Protein AF-A0A3N5TH61-F1 (afdb_monomer_lite)

pLDDT: mean 80.47, std 14.53, range [32.84, 95.44]

Sequence (104 aa):
MGKGANGSLYVKKKDESIGVFGADSSVVAVLPKKKNGDDTRIAEAYLFAAAPQLFEVCRIIHSILENSLIVTPEGFKINCSDIKISLRDAILRAKGYRKSPDEP

Foldseek 3Di:
DDDPQCQQWDWDDDDQWIFTAGPVRHTPDIDGHDPPCNPVRVVVSVCVSCVVVVLVVLVVVLVCVVPDFDADPVGDTDDCPVVNVVSVVVNCVVVVNDDDPDDD

Secondary structure (DSSP, 8-state):
------PPPEEEEETTEEEEE-TT--EEEEEEPPSS-HHHHHHHHHHHHHHHHHHHHHHHHHHHHHT--EE-TT-PEEP-HHHHHHHHHHHHHHTT-PPPS---

Radius of gyration: 18.57 Å; chains: 1; bounding box: 44×39×50 Å

Structure (mmCIF, N/CA/C/O backbone):
data_AF-A0A3N5TH61-F1
#
_entry.id   AF-A0A3N5TH61-F1
#
loop_
_atom_site.group_PDB
_atom_site.id
_atom_site.type_symbol
_atom_site.label_atom_id
_atom_site.label_alt_id
_atom_site.label_comp_id
_atom_site.label_asym_id
_atom_site.label_entity_id
_atom_site.label_seq_id
_atom_site.pdbx_PDB_ins_code
_atom_site.Cartn_x
_atom_site.Cartn_y
_atom_site.Cartn_z
_atom_site.occupancy
_atom_site.B_iso_or_equiv
_atom_site.auth_seq_id
_atom_site.auth_comp_id
_atom_site.auth_asym_id
_atom_site.auth_atom_id
_atom_site.pdbx_PDB_model_num
ATOM 1 N N . MET A 1 1 ? -19.886 -6.344 -11.849 1.00 32.94 1 MET A N 1
ATOM 2 C CA . MET A 1 1 ? -18.807 -6.743 -10.917 1.00 32.94 1 MET A CA 1
ATOM 3 C C . MET A 1 1 ? -17.512 -6.814 -11.710 1.00 32.94 1 MET A C 1
ATOM 5 O O . MET A 1 1 ? -17.314 -7.770 -12.447 1.00 32.94 1 MET A O 1
ATOM 9 N N . GLY A 1 2 ? -16.694 -5.761 -11.675 1.00 32.84 2 GLY A N 1
ATOM 10 C CA . GLY A 1 2 ? -15.406 -5.762 -12.372 1.00 32.84 2 GLY A CA 1
ATOM 11 C C . GLY A 1 2 ? -14.433 -6.671 -11.630 1.00 32.84 2 GLY A C 1
ATOM 12 O O . GLY A 1 2 ? -14.196 -6.458 -10.444 1.00 32.84 2 GLY A O 1
ATOM 13 N N . LYS A 1 3 ? -13.907 -7.699 -12.303 1.00 37.03 3 LYS A N 1
ATOM 14 C CA . LYS A 1 3 ? -12.764 -8.473 -11.808 1.00 37.03 3 LYS A CA 1
ATOM 15 C C . LYS A 1 3 ? -11.631 -7.482 -11.541 1.00 37.03 3 LYS A C 1
ATOM 17 O O . LYS A 1 3 ? -11.139 -6.869 -12.483 1.00 37.03 3 LYS A O 1
ATOM 22 N N . GLY A 1 4 ? -11.260 -7.290 -10.276 1.00 40.22 4 GLY A N 1
ATOM 23 C CA . GLY A 1 4 ? -10.072 -6.519 -9.928 1.00 40.22 4 GLY A CA 1
ATOM 24 C C . GLY A 1 4 ? -8.881 -7.136 -10.650 1.00 40.22 4 GLY A C 1
ATOM 25 O O . GLY A 1 4 ? -8.590 -8.315 -10.455 1.00 40.22 4 GLY A O 1
ATOM 26 N N . ALA A 1 5 ? -8.234 -6.364 -11.518 1.00 43.09 5 ALA A N 1
ATOM 27 C CA . ALA A 1 5 ? -7.060 -6.765 -12.285 1.00 43.09 5 ALA A CA 1
ATOM 28 C C . ALA A 1 5 ? -5.805 -6.859 -11.394 1.00 43.09 5 ALA A C 1
ATOM 30 O O . ALA A 1 5 ? -4.736 -6.384 -11.754 1.00 43.09 5 ALA A O 1
ATOM 31 N N . ASN A 1 6 ? -5.925 -7.464 -10.213 1.00 50.38 6 ASN A N 1
ATOM 32 C CA . ASN A 1 6 ? -4.825 -7.626 -9.270 1.00 50.38 6 ASN A CA 1
ATOM 33 C C . ASN A 1 6 ? -4.144 -8.976 -9.509 1.00 50.38 6 ASN A C 1
ATOM 35 O O . ASN A 1 6 ? -4.028 -9.803 -8.607 1.00 50.38 6 ASN A O 1
ATOM 39 N N . GLY A 1 7 ? -3.708 -9.214 -10.749 1.00 56.06 7 GLY A N 1
ATOM 40 C CA . GLY A 1 7 ? -2.641 -10.185 -10.968 1.00 56.06 7 GLY A CA 1
ATOM 41 C C . GLY A 1 7 ? -1.419 -9.699 -10.193 1.00 56.06 7 GLY A C 1
ATOM 42 O O . GLY A 1 7 ? -1.118 -8.507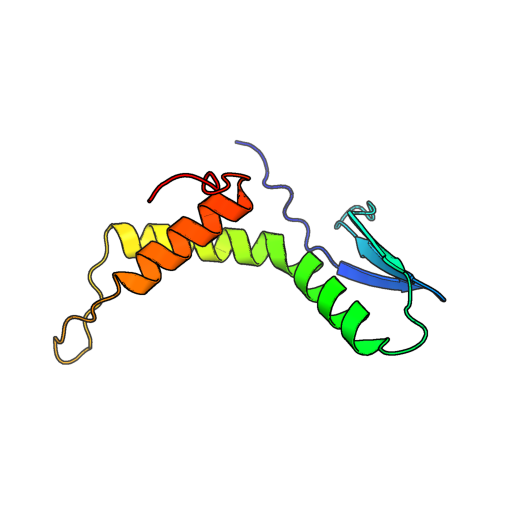 -10.238 1.00 56.06 7 GLY A O 1
ATOM 43 N N . SER A 1 8 ? -0.757 -10.578 -9.433 1.00 71.12 8 SER A N 1
ATOM 44 C CA . SER A 1 8 ? 0.439 -10.190 -8.682 1.00 71.12 8 SER A CA 1
ATOM 45 C C . SER A 1 8 ? 1.441 -9.572 -9.649 1.00 71.12 8 SER A C 1
ATOM 47 O O . SER A 1 8 ? 1.898 -10.249 -10.576 1.00 71.12 8 SER A O 1
ATOM 49 N N . LEU A 1 9 ? 1.760 -8.296 -9.453 1.00 86.25 9 LEU A N 1
ATOM 50 C CA . LEU A 1 9 ? 2.850 -7.697 -10.195 1.00 86.25 9 LEU A CA 1
ATOM 51 C C . LEU A 1 9 ? 4.145 -8.376 -9.752 1.00 86.25 9 LEU A C 1
ATOM 53 O O . LEU A 1 9 ? 4.335 -8.636 -8.563 1.00 86.25 9 LEU A O 1
ATOM 57 N N . TYR A 1 10 ? 5.034 -8.663 -10.693 1.00 86.50 10 TYR A N 1
ATOM 58 C CA . TYR A 1 10 ? 6.328 -9.259 -10.384 1.00 86.50 10 TYR A CA 1
ATOM 59 C C . TYR A 1 10 ? 7.465 -8.466 -11.016 1.00 86.50 10 TYR A C 1
ATOM 61 O O . TYR A 1 10 ? 7.313 -7.818 -12.053 1.00 86.50 10 TYR A O 1
ATOM 69 N N . VAL A 1 11 ? 8.623 -8.514 -10.363 1.00 88.50 11 VAL A N 1
ATOM 70 C CA . VAL A 1 11 ? 9.830 -7.810 -10.790 1.00 88.50 11 VAL A CA 1
ATOM 71 C C . VAL A 1 11 ? 10.712 -8.769 -11.580 1.00 88.50 11 VAL A C 1
ATOM 73 O O . VAL A 1 11 ? 10.987 -9.881 -11.133 1.00 88.50 11 VAL A O 1
ATOM 76 N N . LYS A 1 12 ? 11.197 -8.338 -12.745 1.00 87.88 12 LYS A N 1
ATOM 77 C CA . LYS A 1 12 ? 12.187 -9.083 -13.529 1.00 87.88 12 LYS A CA 1
ATOM 78 C C . LYS A 1 12 ? 13.340 -8.170 -13.923 1.00 87.88 12 LYS A C 1
ATOM 80 O O . LYS A 1 12 ? 13.135 -7.111 -14.514 1.00 87.88 12 LYS A O 1
ATOM 85 N N . LYS A 1 13 ? 14.565 -8.602 -13.622 1.00 84.31 13 LYS A N 1
ATOM 86 C CA . LYS A 1 13 ? 15.802 -7.940 -14.055 1.00 84.31 13 LYS A CA 1
ATOM 87 C C . LYS A 1 13 ? 16.195 -8.469 -15.434 1.00 84.31 13 LYS A C 1
ATOM 89 O O . LYS A 1 13 ? 16.221 -9.682 -15.638 1.00 84.31 13 LYS A O 1
ATOM 94 N N . LYS A 1 14 ? 16.502 -7.572 -16.369 1.00 76.62 14 LYS A N 1
ATOM 95 C CA . LYS A 1 14 ? 17.097 -7.922 -17.662 1.00 76.62 14 LYS A CA 1
ATOM 96 C C . LYS A 1 14 ? 18.205 -6.927 -17.979 1.00 76.62 14 LYS A C 1
ATOM 98 O O . LYS A 1 14 ? 17.920 -5.749 -18.179 1.00 76.62 14 LYS A O 1
ATOM 103 N N . ASP A 1 15 ? 19.439 -7.423 -17.985 1.00 72.62 15 ASP A N 1
ATOM 104 C CA . ASP A 1 15 ? 20.682 -6.710 -18.300 1.00 72.62 15 ASP A CA 1
ATOM 105 C C . ASP A 1 15 ? 20.794 -5.325 -17.625 1.00 72.62 15 ASP A C 1
ATOM 107 O O . ASP A 1 15 ? 21.220 -5.207 -16.467 1.00 72.62 15 ASP A O 1
ATOM 111 N N . GLU A 1 16 ? 20.372 -4.283 -18.345 1.00 73.00 16 GLU A N 1
ATOM 112 C CA . GLU A 1 16 ? 20.464 -2.863 -17.989 1.00 73.00 16 GLU A CA 1
ATOM 113 C C . GLU A 1 16 ? 19.156 -2.254 -17.449 1.00 73.00 16 GLU A C 1
ATOM 115 O O . GLU A 1 16 ? 19.046 -1.038 -17.280 1.00 73.00 16 GLU A O 1
ATOM 120 N N . SER A 1 17 ? 18.138 -3.070 -17.173 1.00 81.94 17 SER A N 1
ATOM 121 C CA . SER A 1 17 ? 16.837 -2.580 -16.713 1.00 81.94 17 SER A CA 1
ATOM 122 C C . SER A 1 17 ? 16.146 -3.528 -15.737 1.00 81.94 17 SER A C 1
ATOM 124 O O . SER A 1 17 ? 16.388 -4.739 -15.704 1.00 81.94 17 SER A O 1
ATOM 126 N N . ILE A 1 18 ? 15.270 -2.952 -14.918 1.00 85.94 18 ILE A N 1
ATOM 127 C CA . ILE A 1 18 ? 14.397 -3.679 -14.001 1.00 85.94 18 ILE A CA 1
ATOM 128 C C . ILE A 1 18 ? 12.963 -3.376 -14.414 1.00 85.94 18 ILE A C 1
ATOM 130 O O . ILE A 1 18 ? 12.540 -2.224 -14.384 1.00 85.94 18 ILE A O 1
ATOM 134 N N . GLY A 1 19 ? 12.223 -4.398 -14.831 1.00 87.94 19 GLY A N 1
ATOM 135 C CA . GLY A 1 19 ? 10.826 -4.261 -15.227 1.00 87.94 19 GLY A CA 1
ATOM 136 C C . GLY A 1 19 ? 9.872 -4.769 -14.150 1.00 87.94 19 GLY A C 1
ATOM 137 O O . GLY A 1 19 ? 10.177 -5.734 -13.448 1.00 87.94 19 GLY A O 1
ATOM 138 N N . VAL A 1 20 ? 8.711 -4.130 -14.058 1.00 88.31 20 VAL A N 1
ATOM 139 C CA . VAL A 1 20 ? 7.546 -4.584 -13.292 1.00 88.31 20 VAL A CA 1
ATOM 140 C C . VAL A 1 20 ? 6.502 -5.057 -14.293 1.00 88.31 20 VAL A C 1
ATOM 142 O O . VAL A 1 20 ? 6.170 -4.323 -15.227 1.00 88.31 20 VAL A O 1
ATOM 145 N N . PHE A 1 21 ? 6.005 -6.275 -14.110 1.00 88.38 21 PHE A N 1
ATOM 146 C CA . PHE A 1 21 ? 5.138 -6.951 -15.070 1.00 88.38 21 PHE A CA 1
ATOM 147 C C . PHE A 1 21 ? 3.839 -7.419 -14.425 1.00 88.38 21 PHE A C 1
ATOM 149 O O . PHE A 1 21 ? 3.836 -7.817 -13.260 1.00 88.38 21 PHE A O 1
ATOM 156 N N . GLY A 1 22 ? 2.753 -7.392 -15.195 1.00 85.25 22 GLY A N 1
ATOM 157 C CA . GLY A 1 22 ? 1.483 -8.016 -14.839 1.00 85.25 22 GLY A CA 1
ATOM 158 C C . GLY A 1 22 ? 1.524 -9.536 -14.997 1.00 85.25 22 GLY A C 1
ATOM 159 O O . GLY A 1 22 ? 2.403 -10.084 -15.660 1.00 85.25 22 GLY A O 1
ATOM 160 N N . ALA A 1 23 ? 0.550 -10.235 -14.411 1.00 82.12 23 ALA A N 1
ATOM 161 C CA . ALA A 1 23 ? 0.452 -11.700 -14.481 1.00 82.12 23 ALA A CA 1
ATOM 162 C C . ALA A 1 23 ? 0.309 -12.246 -15.920 1.00 82.12 23 ALA A C 1
ATOM 164 O O . ALA A 1 23 ? 0.662 -13.389 -16.192 1.00 82.12 23 ALA A O 1
ATOM 165 N N . ASP A 1 24 ? -0.171 -11.420 -16.846 1.00 84.50 24 ASP A N 1
ATOM 166 C CA . ASP A 1 24 ? -0.260 -11.674 -18.287 1.00 84.50 24 ASP A CA 1
ATOM 167 C C . ASP A 1 24 ? 1.031 -11.313 -19.052 1.00 84.50 24 ASP A C 1
ATOM 169 O O . ASP A 1 24 ? 1.041 -11.281 -20.279 1.00 84.50 24 ASP A O 1
ATOM 173 N N . SER A 1 25 ? 2.131 -11.048 -18.339 1.00 81.12 25 SER A N 1
ATOM 174 C CA . SER A 1 25 ? 3.409 -10.557 -18.875 1.00 81.12 25 SER A CA 1
ATOM 175 C C . SER A 1 25 ? 3.356 -9.162 -19.511 1.00 81.12 25 SER A C 1
ATOM 177 O O . SER A 1 25 ? 4.318 -8.757 -20.169 1.00 81.12 25 SER A O 1
ATOM 179 N N . SER A 1 26 ? 2.280 -8.396 -19.300 1.00 84.44 26 SER A N 1
ATOM 180 C CA . SER A 1 26 ? 2.226 -6.989 -19.707 1.00 84.44 26 SER A CA 1
ATOM 181 C C . SER A 1 26 ? 3.263 -6.154 -18.948 1.00 84.44 26 SER A C 1
ATOM 183 O O . SER A 1 26 ? 3.536 -6.385 -17.769 1.00 84.44 26 SER A O 1
ATOM 185 N N . VAL A 1 27 ? 3.877 -5.181 -19.625 1.00 84.38 27 VAL A N 1
ATOM 186 C CA . VAL A 1 27 ? 4.845 -4.267 -19.002 1.00 84.38 27 VAL A CA 1
ATOM 187 C C . VAL A 1 27 ? 4.086 -3.165 -18.270 1.00 84.38 27 VAL A C 1
ATOM 189 O O . VAL A 1 27 ? 3.350 -2.406 -18.895 1.00 84.38 27 VAL A O 1
ATOM 192 N N . VAL A 1 28 ? 4.301 -3.050 -16.960 1.00 84.56 28 VAL A N 1
ATOM 193 C CA . VAL A 1 28 ? 3.685 -2.014 -16.112 1.00 84.56 28 VAL A CA 1
ATOM 194 C C . VAL A 1 28 ? 4.639 -0.844 -15.894 1.00 84.56 28 VAL A C 1
ATOM 196 O O . VAL A 1 28 ? 4.231 0.312 -15.955 1.00 84.56 28 VAL A O 1
ATOM 199 N N . ALA A 1 29 ? 5.921 -1.128 -15.665 1.00 85.44 29 ALA A N 1
ATOM 200 C CA . ALA A 1 29 ? 6.956 -0.110 -15.529 1.00 85.44 29 ALA A CA 1
ATOM 201 C C . ALA A 1 29 ? 8.328 -0.673 -15.908 1.00 85.44 29 ALA A C 1
ATOM 203 O O . ALA A 1 29 ? 8.580 -1.868 -15.753 1.00 85.44 29 ALA A O 1
ATOM 204 N N . VAL A 1 30 ? 9.234 0.196 -16.357 1.00 86.88 30 VAL A N 1
ATOM 205 C CA . VAL A 1 30 ? 10.642 -0.142 -16.59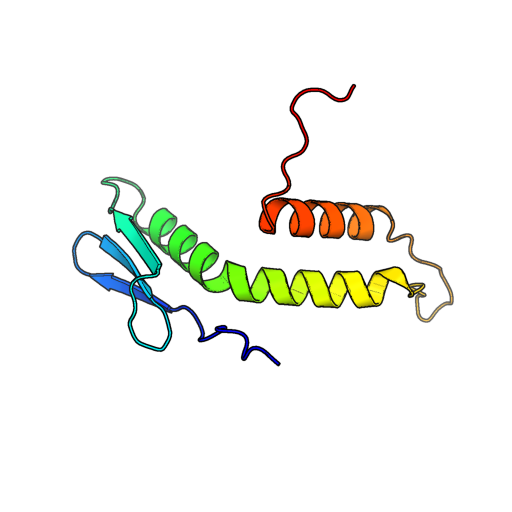4 1.00 86.88 30 VAL A CA 1
ATOM 206 C C . VAL A 1 30 ? 11.514 0.914 -15.930 1.00 86.88 30 VAL A C 1
ATOM 208 O O . VAL A 1 30 ? 11.409 2.103 -16.221 1.00 86.88 30 VAL A O 1
ATOM 211 N N . LEU A 1 31 ? 12.377 0.469 -15.023 1.00 86.12 31 LEU A N 1
ATOM 212 C CA . LEU A 1 31 ? 13.322 1.290 -14.283 1.00 86.12 31 LEU A CA 1
ATOM 213 C C . LEU A 1 31 ? 14.715 1.103 -14.899 1.00 86.12 31 LEU A C 1
ATOM 215 O O . LEU A 1 31 ? 15.257 -0.009 -14.857 1.00 86.12 31 LEU A O 1
ATOM 219 N N . PRO A 1 32 ? 15.315 2.158 -15.477 1.00 82.31 32 PRO A N 1
ATOM 220 C CA . PRO A 1 32 ? 16.667 2.078 -16.008 1.00 82.31 32 PRO A CA 1
ATOM 221 C C . PRO A 1 32 ? 17.682 1.948 -14.869 1.00 82.31 32 PRO A C 1
ATOM 223 O O . PRO A 1 32 ? 17.545 2.565 -13.800 1.00 82.31 32 PRO A O 1
ATOM 226 N N . LYS A 1 33 ? 18.727 1.159 -15.117 1.00 70.38 33 LYS A N 1
ATOM 227 C CA . LYS A 1 33 ? 19.830 0.950 -14.180 1.00 70.38 33 LYS A CA 1
ATOM 228 C C . LYS A 1 33 ? 20.601 2.257 -13.965 1.00 70.38 33 LYS A C 1
ATOM 230 O O . LYS A 1 33 ? 20.901 2.981 -14.914 1.00 70.38 33 LYS A O 1
ATOM 235 N N . LYS A 1 34 ? 20.915 2.586 -12.710 1.00 71.12 34 LYS A N 1
ATOM 236 C CA . LYS A 1 34 ? 21.808 3.707 -12.370 1.00 71.12 34 LYS A CA 1
ATOM 237 C C . LYS A 1 34 ? 23.220 3.162 -12.165 1.00 71.12 34 LYS A C 1
ATOM 239 O O . LYS A 1 34 ? 23.379 2.115 -11.554 1.00 71.12 34 LYS A O 1
ATOM 244 N N . LYS A 1 35 ? 24.243 3.892 -12.631 1.00 64.69 35 LYS A N 1
ATOM 245 C CA . LYS A 1 35 ? 25.662 3.502 -12.468 1.00 64.69 35 LYS A CA 1
ATOM 246 C C . LYS A 1 35 ? 26.070 3.293 -10.998 1.00 64.69 35 LYS A C 1
ATOM 248 O O . LYS A 1 35 ? 26.930 2.465 -10.741 1.00 64.69 35 LYS A O 1
ATOM 253 N N . ASN A 1 36 ? 25.405 3.977 -10.061 1.00 58.28 36 ASN A N 1
ATOM 254 C CA . ASN A 1 36 ? 25.517 3.759 -8.618 1.00 58.28 36 ASN A CA 1
ATOM 255 C C . ASN A 1 36 ? 24.120 3.417 -8.058 1.00 58.28 36 ASN A C 1
ATOM 257 O O . ASN A 1 36 ? 23.190 4.200 -8.264 1.00 58.28 36 ASN A O 1
ATOM 261 N N . GLY A 1 37 ? 23.969 2.296 -7.341 1.00 61.00 37 GLY A N 1
ATOM 262 C CA . GLY A 1 37 ? 22.739 1.973 -6.593 1.00 61.00 37 GLY A CA 1
ATOM 263 C C . GLY A 1 37 ? 21.766 0.992 -7.261 1.00 61.00 37 GLY A C 1
ATOM 264 O O . GLY A 1 37 ? 20.558 1.233 -7.257 1.00 61.00 37 GLY A O 1
ATOM 265 N N . ASP A 1 38 ? 22.273 -0.119 -7.808 1.00 65.25 38 ASP A N 1
ATOM 266 C CA . ASP A 1 38 ? 21.456 -1.225 -8.349 1.00 65.25 38 ASP A CA 1
ATOM 267 C C . ASP A 1 38 ? 20.372 -1.694 -7.362 1.00 65.25 38 ASP A C 1
ATOM 269 O O . ASP A 1 38 ? 19.217 -1.881 -7.752 1.00 65.25 38 ASP A O 1
ATOM 273 N N . ASP A 1 39 ? 20.717 -1.799 -6.077 1.00 74.44 39 ASP A N 1
ATOM 274 C CA . ASP A 1 39 ? 19.813 -2.275 -5.024 1.00 74.44 39 ASP A CA 1
ATOM 275 C C . ASP A 1 39 ? 18.634 -1.325 -4.778 1.00 74.44 39 ASP A C 1
ATOM 277 O O . ASP A 1 39 ? 17.511 -1.768 -4.537 1.00 74.44 39 ASP A O 1
ATOM 281 N N . THR A 1 40 ? 18.843 -0.012 -4.922 1.00 81.38 40 THR A N 1
ATOM 282 C CA . THR A 1 40 ? 17.777 0.988 -4.761 1.00 81.38 40 THR A CA 1
ATOM 283 C C . THR A 1 40 ? 16.710 0.837 -5.841 1.00 81.38 40 THR A C 1
ATOM 285 O O . THR A 1 40 ? 15.521 0.899 -5.545 1.00 81.38 40 THR A O 1
ATOM 288 N N . ARG A 1 41 ? 17.107 0.586 -7.095 1.00 83.25 41 ARG A N 1
ATOM 289 C CA . ARG A 1 41 ? 16.148 0.406 -8.197 1.00 83.25 41 ARG A CA 1
ATOM 290 C C . ARG A 1 41 ? 15.369 -0.894 -8.080 1.00 83.25 41 ARG A C 1
ATOM 292 O O . ARG A 1 41 ? 14.198 -0.935 -8.444 1.00 83.25 41 ARG A O 1
ATOM 299 N N . ILE A 1 42 ? 16.006 -1.942 -7.564 1.00 84.69 42 ILE A N 1
ATOM 300 C CA . ILE A 1 42 ? 15.325 -3.203 -7.275 1.00 84.69 42 ILE A CA 1
ATOM 301 C C . ILE A 1 42 ? 14.279 -2.978 -6.177 1.00 84.69 42 ILE A C 1
ATOM 303 O O . ILE A 1 42 ? 13.127 -3.368 -6.353 1.00 84.69 42 ILE A O 1
ATOM 307 N N . ALA A 1 43 ? 14.644 -2.292 -5.090 1.00 85.25 43 ALA A N 1
ATOM 308 C CA . ALA A 1 43 ? 13.715 -1.958 -4.012 1.00 85.25 43 ALA A CA 1
ATOM 309 C C . ALA A 1 43 ? 12.532 -1.108 -4.507 1.00 85.25 43 ALA A C 1
ATOM 311 O O . ALA A 1 43 ? 11.382 -1.431 -4.217 1.00 85.25 43 ALA A O 1
ATOM 312 N N . GLU A 1 44 ? 12.787 -0.075 -5.315 1.00 86.69 44 GLU A N 1
ATOM 313 C CA . GLU A 1 44 ? 11.735 0.725 -5.955 1.00 86.69 44 GLU A CA 1
ATOM 314 C C . GLU A 1 44 ? 10.805 -0.137 -6.817 1.00 86.69 44 GLU A C 1
ATOM 316 O O . GLU A 1 44 ? 9.586 -0.014 -6.715 1.00 86.69 44 GLU A O 1
ATOM 321 N N . ALA A 1 45 ? 11.352 -1.045 -7.631 1.00 87.62 45 ALA A N 1
ATOM 322 C CA . ALA A 1 45 ? 10.553 -1.943 -8.461 1.00 87.62 45 ALA A CA 1
ATOM 323 C C . ALA A 1 45 ? 9.632 -2.839 -7.622 1.00 87.62 45 ALA A C 1
ATOM 325 O O . ALA A 1 45 ? 8.463 -3.014 -7.966 1.00 87.62 45 ALA A O 1
ATOM 326 N N . TYR A 1 46 ? 10.133 -3.375 -6.506 1.00 88.38 46 TYR A N 1
ATOM 327 C CA . TYR A 1 46 ? 9.320 -4.165 -5.582 1.00 88.38 46 TYR A CA 1
ATOM 328 C C . TYR A 1 46 ? 8.249 -3.326 -4.885 1.00 88.38 46 TYR A C 1
ATOM 330 O O . TYR A 1 46 ? 7.126 -3.801 -4.723 1.00 88.38 46 TYR A O 1
ATOM 338 N N . LEU A 1 47 ? 8.544 -2.070 -4.537 1.00 86.69 47 LEU A N 1
ATOM 339 C CA . LEU A 1 47 ? 7.539 -1.145 -4.009 1.00 86.69 47 LEU A CA 1
ATOM 340 C C . LEU A 1 47 ? 6.428 -0.886 -5.035 1.00 86.69 47 LEU A C 1
ATOM 342 O O . LEU A 1 47 ? 5.252 -0.950 -4.682 1.00 86.69 47 LEU A O 1
ATOM 346 N N . PHE A 1 48 ? 6.773 -0.666 -6.307 1.00 86.31 48 PHE A N 1
ATOM 347 C CA . PHE A 1 48 ? 5.785 -0.526 -7.382 1.00 86.31 48 PHE A CA 1
ATOM 348 C C . PHE A 1 48 ? 4.954 -1.793 -7.575 1.00 86.31 48 PHE A C 1
ATOM 350 O O . PHE A 1 48 ? 3.737 -1.706 -7.724 1.00 86.31 48 PHE A O 1
ATOM 357 N N . ALA A 1 49 ? 5.590 -2.965 -7.536 1.00 87.69 49 ALA A N 1
ATOM 358 C CA . ALA A 1 49 ? 4.895 -4.239 -7.660 1.00 87.69 49 ALA A CA 1
ATOM 359 C C . ALA A 1 49 ? 3.907 -4.478 -6.500 1.00 87.69 49 ALA A C 1
ATOM 361 O O . ALA A 1 49 ? 2.803 -4.981 -6.709 1.00 87.69 49 ALA A O 1
ATOM 362 N N . ALA A 1 50 ? 4.273 -4.072 -5.282 1.00 87.81 50 ALA A N 1
ATOM 363 C CA . ALA A 1 50 ? 3.439 -4.225 -4.094 1.00 87.81 50 ALA A CA 1
ATOM 364 C C . ALA A 1 50 ? 2.355 -3.140 -3.950 1.00 87.81 50 ALA A C 1
ATOM 366 O O . ALA A 1 50 ? 1.366 -3.357 -3.248 1.00 87.81 50 ALA A O 1
ATOM 367 N N . ALA A 1 51 ? 2.506 -1.981 -4.601 1.00 86.81 51 ALA A N 1
ATOM 368 C CA . ALA A 1 51 ? 1.630 -0.824 -4.409 1.00 86.81 51 ALA A CA 1
ATOM 369 C C . ALA A 1 51 ? 0.124 -1.114 -4.602 1.00 86.81 51 ALA A C 1
ATOM 371 O O . ALA A 1 51 ? -0.658 -0.661 -3.760 1.00 86.81 51 ALA A O 1
ATOM 372 N N . PRO A 1 52 ? -0.324 -1.887 -5.616 1.00 86.25 52 PRO A N 1
ATOM 373 C CA . PRO A 1 52 ? -1.744 -2.220 -5.759 1.00 86.25 52 PRO A CA 1
ATOM 374 C C . PRO A 1 52 ? -2.284 -3.041 -4.584 1.00 86.25 52 PRO A C 1
ATOM 376 O O . PRO A 1 52 ? -3.366 -2.761 -4.074 1.00 86.25 52 PRO A O 1
ATOM 379 N N . GLN A 1 53 ? -1.514 -4.026 -4.111 1.00 87.06 53 GLN A N 1
ATOM 380 C CA . GLN A 1 53 ? -1.906 -4.844 -2.960 1.00 87.06 53 GLN A CA 1
ATOM 381 C C . GLN A 1 53 ? -1.943 -4.006 -1.680 1.00 87.06 53 GLN A C 1
ATOM 383 O O . GLN A 1 53 ? -2.897 -4.100 -0.910 1.00 87.06 53 GLN A O 1
ATOM 388 N N . LEU A 1 54 ? -0.944 -3.140 -1.482 1.00 87.12 54 LEU A N 1
ATOM 389 C CA . LEU A 1 54 ? -0.899 -2.222 -0.349 1.00 87.12 54 LEU A CA 1
ATOM 390 C C . LEU A 1 54 ? -2.107 -1.275 -0.344 1.00 87.12 54 LEU A C 1
ATOM 392 O O . LEU A 1 54 ? -2.698 -1.043 0.708 1.00 87.12 54 LEU A O 1
ATOM 396 N N . PHE A 1 55 ? -2.514 -0.766 -1.509 1.00 89.31 55 PHE A N 1
ATOM 397 C CA . PHE A 1 55 ? -3.706 0.070 -1.633 1.00 89.31 55 PHE A CA 1
ATOM 398 C C . PHE A 1 55 ? -4.979 -0.665 -1.192 1.00 89.31 55 PHE A C 1
ATOM 400 O O . PHE A 1 55 ? -5.759 -0.114 -0.413 1.00 89.31 55 PHE A O 1
ATOM 407 N N . GLU A 1 56 ? -5.176 -1.912 -1.627 1.00 89.44 56 GLU A N 1
ATOM 408 C CA . GLU A 1 56 ? -6.330 -2.718 -1.209 1.00 89.44 56 GLU A CA 1
ATOM 409 C C . GLU A 1 56 ? -6.326 -3.000 0.298 1.00 89.44 56 GLU A C 1
ATOM 411 O O . GLU A 1 56 ? -7.346 -2.818 0.965 1.00 89.44 56 GLU A O 1
ATOM 416 N N . VAL A 1 57 ? -5.171 -3.357 0.866 1.00 90.44 57 VAL A N 1
ATOM 417 C CA . VAL A 1 57 ? -5.028 -3.560 2.316 1.00 90.44 57 VAL A CA 1
ATOM 418 C C . VAL A 1 57 ? -5.375 -2.280 3.080 1.00 90.44 57 VAL A C 1
ATOM 420 O O . VAL A 1 57 ? -6.177 -2.321 4.013 1.00 90.44 57 VAL A O 1
ATOM 423 N N . CYS A 1 58 ? -4.855 -1.127 2.653 1.00 91.31 58 CYS A N 1
ATOM 424 C CA . CYS A 1 58 ? -5.179 0.164 3.258 1.00 91.31 58 CYS A CA 1
ATOM 425 C C . CYS A 1 58 ? -6.682 0.471 3.200 1.00 91.31 58 CYS A C 1
ATOM 427 O O . CYS A 1 58 ? -7.239 0.966 4.180 1.00 91.31 58 CYS A O 1
ATOM 429 N N . ARG A 1 59 ? -7.362 0.153 2.088 1.00 91.44 59 ARG A N 1
ATOM 430 C CA . ARG A 1 59 ? -8.821 0.318 1.969 1.00 91.44 59 ARG A CA 1
ATOM 431 C C . ARG A 1 59 ? -9.589 -0.560 2.950 1.00 91.44 59 ARG A C 1
ATOM 433 O O . ARG A 1 59 ? -10.542 -0.079 3.561 1.00 91.44 59 ARG A O 1
ATOM 440 N N . ILE A 1 60 ? -9.183 -1.819 3.101 1.00 92.12 60 ILE A N 1
ATOM 441 C CA . ILE A 1 60 ? -9.810 -2.760 4.036 1.00 92.12 60 ILE A CA 1
ATOM 442 C C . ILE A 1 60 ? -9.633 -2.263 5.472 1.00 92.12 60 ILE A C 1
ATOM 444 O O . ILE A 1 60 ? -10.616 -2.144 6.201 1.00 92.12 60 ILE A O 1
ATOM 448 N N . ILE A 1 61 ? -8.406 -1.899 5.860 1.00 91.19 61 ILE A N 1
ATOM 449 C CA . ILE A 1 61 ? -8.116 -1.372 7.200 1.00 91.19 61 ILE A CA 1
ATOM 450 C C . ILE A 1 61 ? -8.937 -0.106 7.463 1.00 91.19 61 ILE A C 1
ATOM 452 O O . ILE A 1 61 ? -9.586 -0.012 8.503 1.00 91.19 61 ILE A O 1
ATOM 456 N N . HIS A 1 62 ? -8.970 0.844 6.522 1.00 91.44 62 HIS A N 1
ATOM 457 C CA . HIS A 1 62 ? -9.776 2.060 6.659 1.00 91.44 62 HIS A CA 1
ATOM 458 C C . HIS A 1 62 ? -11.258 1.732 6.888 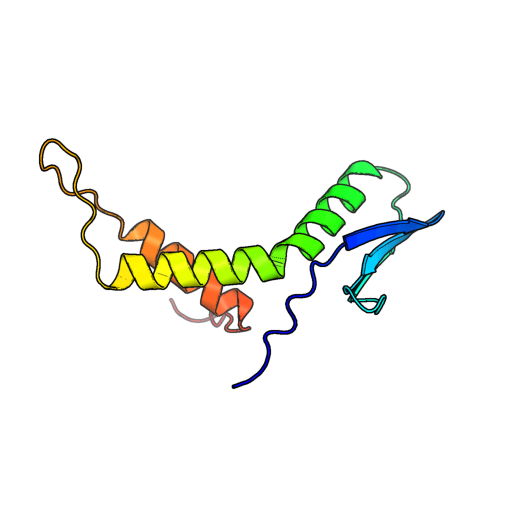1.00 91.44 62 HIS A C 1
ATOM 460 O O . HIS A 1 62 ? -11.860 2.265 7.816 1.00 91.44 62 HIS A O 1
ATOM 466 N N . SER A 1 63 ? -11.830 0.819 6.094 1.00 90.31 63 SER A N 1
ATOM 467 C CA . SER A 1 63 ? -13.234 0.410 6.224 1.00 90.31 63 SER A CA 1
ATOM 468 C C . SER A 1 63 ? -13.545 -0.238 7.575 1.00 90.31 63 SER A C 1
ATOM 470 O O . SER A 1 63 ? -14.626 -0.012 8.116 1.00 90.31 63 SER A O 1
ATOM 472 N N . ILE A 1 64 ? -12.627 -1.042 8.119 1.00 90.12 64 ILE A N 1
ATOM 473 C CA . ILE A 1 64 ? -12.781 -1.636 9.453 1.00 90.12 64 ILE A CA 1
ATOM 474 C C . ILE A 1 64 ? -12.762 -0.525 10.502 1.00 90.12 64 ILE A C 1
ATOM 476 O O . ILE A 1 64 ? -13.644 -0.456 11.354 1.00 90.12 64 ILE A O 1
ATOM 480 N N . LEU A 1 65 ? -11.781 0.375 10.428 1.00 89.62 65 LEU A N 1
ATOM 481 C CA . LEU A 1 65 ? -11.594 1.426 11.421 1.00 89.62 65 LEU A CA 1
ATOM 482 C C . LEU A 1 65 ? -12.707 2.478 11.412 1.00 89.62 65 LEU A C 1
ATOM 484 O O . LEU A 1 65 ? -13.009 3.022 12.471 1.00 89.62 65 LEU A O 1
ATOM 488 N N . GLU A 1 66 ? -13.329 2.776 10.272 1.00 85.38 66 GLU A N 1
ATOM 489 C CA . GLU A 1 66 ? -14.362 3.817 10.149 1.00 85.38 66 GLU A CA 1
ATOM 490 C C . GLU A 1 66 ? -15.520 3.615 11.140 1.00 85.38 66 GLU A C 1
ATOM 492 O O . GLU A 1 66 ? -15.947 4.574 11.778 1.00 85.38 66 GLU A O 1
ATOM 497 N N . ASN A 1 67 ? -15.909 2.359 11.387 1.00 79.81 67 ASN A N 1
ATOM 498 C CA . ASN A 1 67 ? -17.014 1.999 12.282 1.00 79.81 67 ASN A CA 1
A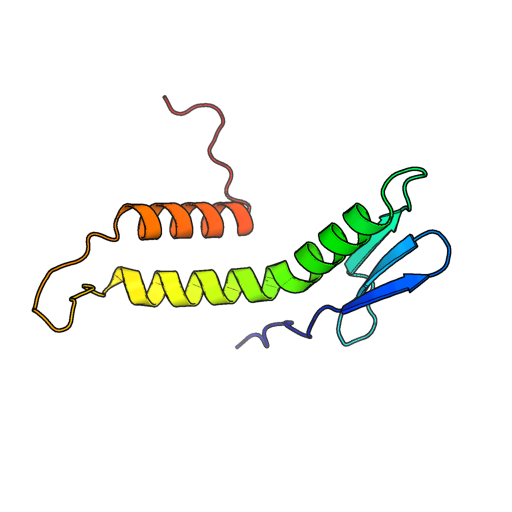TOM 499 C C . ASN A 1 67 ? -16.582 1.229 13.541 1.00 79.81 67 ASN A C 1
ATOM 501 O O . ASN A 1 67 ? -17.431 0.713 14.264 1.00 79.81 67 ASN A O 1
ATOM 505 N N . SER A 1 68 ? -15.277 1.134 13.811 1.00 81.88 68 SER A N 1
ATOM 506 C CA . SER A 1 68 ? -14.756 0.342 14.931 1.00 81.88 68 SER A CA 1
ATOM 507 C C . SER A 1 68 ? -14.154 1.204 16.036 1.00 81.88 68 SER A C 1
ATOM 509 O O . SER A 1 68 ? -13.491 2.220 15.788 1.00 81.88 68 SER A O 1
ATOM 511 N N . LEU A 1 69 ? -14.348 0.741 17.272 1.00 85.06 69 LEU A N 1
ATOM 512 C CA . LEU A 1 69 ? -13.630 1.189 18.459 1.00 85.06 69 LEU A CA 1
ATOM 513 C C . LEU A 1 69 ? -12.591 0.124 18.820 1.00 85.06 69 LEU A C 1
ATOM 515 O O . LEU A 1 69 ? -12.946 -1.030 19.044 1.00 85.06 69 LEU A O 1
ATOM 519 N N . ILE A 1 70 ? -11.318 0.511 18.885 1.00 87.25 70 ILE A N 1
ATOM 520 C CA . ILE A 1 70 ? -10.252 -0.395 19.317 1.00 87.25 70 ILE A CA 1
ATOM 521 C C . ILE A 1 70 ? -10.194 -0.362 20.841 1.00 87.25 70 ILE A C 1
ATOM 523 O O . ILE A 1 70 ? -10.028 0.706 21.436 1.00 87.25 70 ILE A O 1
ATOM 527 N N . VAL A 1 71 ? -10.329 -1.532 21.458 1.00 90.50 71 VAL A N 1
ATOM 528 C CA . VAL A 1 71 ? -10.296 -1.704 22.910 1.00 90.50 71 VAL A CA 1
ATOM 529 C C . VAL A 1 71 ? -9.289 -2.799 23.246 1.00 90.50 71 VAL A C 1
ATOM 531 O O . VAL A 1 71 ? -9.274 -3.839 22.588 1.00 90.50 71 VAL A O 1
ATOM 534 N N . THR A 1 72 ? -8.424 -2.562 24.230 1.00 89.81 72 THR A N 1
ATOM 535 C CA . THR A 1 72 ? -7.506 -3.592 24.734 1.00 89.81 72 THR A CA 1
ATOM 536 C C . THR A 1 72 ? -8.273 -4.654 25.533 1.00 89.81 72 THR A C 1
ATOM 538 O O . THR A 1 72 ? -9.403 -4.396 25.958 1.00 89.81 72 THR A O 1
ATOM 541 N N . PRO A 1 73 ? -7.691 -5.840 25.789 1.00 93.06 73 PRO A N 1
ATOM 542 C CA . PRO A 1 73 ? -8.323 -6.852 26.641 1.00 93.06 73 PRO A CA 1
ATOM 543 C C . PRO A 1 73 ? -8.703 -6.334 28.038 1.00 93.06 73 PRO A C 1
ATOM 545 O O . PRO A 1 73 ? -9.686 -6.781 28.619 1.00 93.06 73 PRO A O 1
ATOM 548 N N . GLU A 1 74 ? -7.963 -5.353 28.555 1.00 95.44 74 GLU A N 1
ATOM 549 C CA . GLU A 1 74 ? -8.192 -4.711 29.854 1.00 95.44 74 GLU A CA 1
ATOM 550 C C . GLU A 1 74 ? -9.279 -3.618 29.804 1.00 95.44 74 GLU A C 1
ATOM 552 O O . GLU A 1 74 ? -9.606 -3.023 30.828 1.00 95.44 74 GLU A O 1
ATOM 557 N N . GLY A 1 75 ? -9.850 -3.336 28.627 1.00 91.44 75 GLY A N 1
ATOM 558 C CA . GLY A 1 75 ? -10.934 -2.368 28.448 1.00 91.44 75 GLY A CA 1
ATOM 559 C C . GLY A 1 75 ? -10.491 -0.948 28.072 1.00 91.44 75 GLY A C 1
ATOM 560 O O . GLY A 1 75 ? -11.338 -0.055 27.978 1.00 91.44 75 GLY A O 1
ATOM 561 N N . PHE A 1 76 ? -9.199 -0.703 27.824 1.00 90.56 76 PHE A N 1
ATOM 562 C CA . PHE A 1 76 ? -8.719 0.631 27.451 1.00 90.56 76 PHE A CA 1
ATOM 563 C C . PHE A 1 76 ? -9.026 0.950 25.990 1.00 90.56 76 PHE A C 1
ATOM 565 O O . PHE A 1 76 ? -8.713 0.176 25.087 1.00 90.56 76 PHE A O 1
ATOM 572 N N . LYS A 1 77 ? -9.607 2.127 25.740 1.00 90.19 77 LYS A N 1
ATOM 573 C CA . LYS A 1 77 ? -9.888 2.611 24.384 1.00 90.19 77 LYS A CA 1
ATOM 574 C C . LYS A 1 77 ? -8.618 3.185 23.764 1.00 90.19 77 LYS A C 1
ATOM 576 O O . LYS A 1 77 ? -8.045 4.131 24.302 1.00 90.19 77 LYS A O 1
ATOM 581 N N . ILE A 1 78 ? -8.218 2.661 22.611 1.00 88.44 78 ILE A N 1
ATOM 582 C CA . ILE A 1 78 ? -7.096 3.200 21.840 1.00 88.44 78 ILE A CA 1
ATOM 583 C C . ILE A 1 78 ? -7.625 4.270 20.886 1.00 88.44 78 ILE A C 1
ATOM 585 O O . ILE A 1 78 ? -8.484 4.002 20.040 1.00 88.44 78 ILE A O 1
ATOM 589 N N . ASN A 1 79 ? -7.089 5.487 20.997 1.00 87.25 79 ASN A N 1
ATOM 590 C CA . ASN A 1 79 ? -7.342 6.517 20.001 1.00 87.25 79 ASN A CA 1
ATOM 591 C C . ASN A 1 79 ? -6.594 6.176 18.702 1.00 87.25 79 ASN A C 1
ATOM 593 O O . ASN A 1 79 ? -5.370 6.094 18.684 1.00 87.25 79 ASN A O 1
ATOM 597 N N . CYS A 1 80 ? -7.340 5.992 17.616 1.00 88.44 80 CYS A N 1
ATOM 598 C CA . CYS A 1 80 ? -6.806 5.723 16.281 1.00 88.44 80 CYS A CA 1
ATOM 599 C C . CYS A 1 80 ? -7.149 6.830 15.269 1.00 88.44 80 CYS A C 1
ATOM 601 O O . CYS A 1 80 ? -7.089 6.584 14.064 1.00 88.44 80 CYS A O 1
ATOM 603 N N . SER A 1 81 ? -7.507 8.038 15.730 1.00 89.75 81 SER A N 1
ATOM 604 C CA . SER A 1 81 ? -7.826 9.195 14.876 1.00 89.75 81 SER A CA 1
ATOM 605 C C . SER A 1 81 ? -6.769 9.434 13.802 1.00 89.75 81 SER A C 1
ATOM 607 O O . SER A 1 81 ? -7.092 9.545 12.621 1.00 89.75 81 SER A O 1
ATOM 609 N N . ASP A 1 82 ? -5.502 9.425 14.202 1.00 88.69 82 ASP A N 1
ATOM 610 C CA . ASP A 1 82 ? -4.386 9.812 13.339 1.00 88.69 82 ASP A CA 1
ATOM 611 C C . ASP A 1 82 ? -4.126 8.757 12.263 1.00 88.69 82 ASP A C 1
ATOM 613 O O . ASP A 1 82 ? -3.805 9.081 11.119 1.00 88.69 82 ASP A O 1
ATOM 617 N N . ILE A 1 83 ? -4.356 7.485 12.602 1.00 89.69 83 ILE A N 1
ATOM 618 C CA . ILE A 1 83 ? -4.302 6.364 11.661 1.00 89.69 83 ILE A CA 1
ATOM 619 C C . ILE A 1 83 ? -5.439 6.490 10.642 1.00 89.69 83 ILE A C 1
ATOM 621 O O . ILE A 1 83 ? -5.195 6.357 9.443 1.00 89.69 83 ILE A O 1
ATOM 625 N N . LYS A 1 84 ? -6.669 6.789 11.090 1.00 90.75 84 LYS A N 1
ATOM 626 C CA . LYS A 1 84 ? -7.822 6.984 10.193 1.00 90.75 84 LYS A CA 1
ATOM 627 C C . LYS A 1 84 ? -7.572 8.131 9.209 1.00 90.75 84 LYS A C 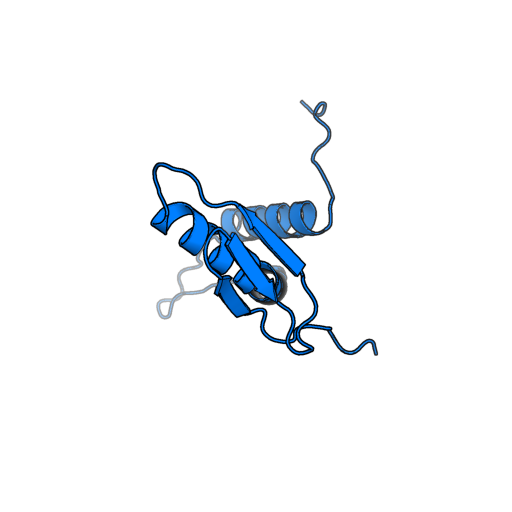1
ATOM 629 O O . LYS A 1 84 ? -7.777 7.952 8.010 1.00 90.75 84 LYS A O 1
ATOM 634 N N . ILE A 1 85 ? -7.080 9.272 9.698 1.00 91.31 85 ILE A N 1
ATOM 635 C CA . ILE A 1 85 ? -6.737 10.438 8.866 1.00 91.31 85 ILE A CA 1
ATOM 636 C C . ILE A 1 85 ? -5.636 10.076 7.866 1.00 91.31 85 ILE A C 1
ATOM 638 O O . ILE A 1 85 ? -5.790 10.313 6.670 1.00 91.31 85 ILE A O 1
ATOM 642 N N . SER A 1 86 ? -4.560 9.441 8.333 1.00 90.88 86 SER A N 1
ATOM 643 C CA . SER A 1 86 ? -3.421 9.071 7.486 1.00 90.88 86 SER A CA 1
ATOM 644 C C . SER A 1 86 ? -3.811 8.079 6.386 1.00 90.88 86 SER A C 1
ATOM 646 O O . SER A 1 86 ? -3.414 8.248 5.232 1.00 90.88 86 SER A O 1
ATOM 648 N N . LEU A 1 87 ? -4.633 7.074 6.707 1.00 91.81 87 LEU A N 1
ATOM 649 C CA . LEU A 1 87 ? -5.156 6.118 5.726 1.00 91.81 87 LEU A CA 1
ATOM 650 C C . LEU A 1 87 ? -6.066 6.799 4.705 1.00 91.81 87 LEU A C 1
ATOM 652 O O . LEU A 1 87 ? -5.932 6.547 3.507 1.00 91.81 87 LEU A O 1
ATOM 656 N N . ARG A 1 88 ? -6.964 7.680 5.158 1.00 91.75 88 ARG A N 1
ATOM 657 C CA . ARG A 1 88 ? -7.842 8.446 4.270 1.00 91.75 88 ARG A CA 1
ATOM 658 C C . ARG A 1 88 ? -7.027 9.289 3.292 1.00 91.75 88 ARG A C 1
ATOM 660 O O . ARG A 1 88 ? -7.256 9.203 2.086 1.00 91.75 88 ARG A O 1
ATOM 667 N N . ASP A 1 89 ? -6.050 10.042 3.790 1.00 90.50 89 ASP A N 1
ATOM 668 C CA . ASP A 1 89 ? -5.173 10.879 2.970 1.00 90.50 89 ASP A CA 1
ATOM 669 C C . ASP A 1 89 ? -4.374 10.041 1.960 1.00 90.50 89 ASP A C 1
ATOM 671 O O . ASP A 1 89 ? -4.304 10.397 0.782 1.00 90.50 89 ASP A O 1
ATOM 675 N N . ALA A 1 90 ? -3.813 8.903 2.382 1.00 88.75 90 ALA A N 1
ATOM 676 C CA . ALA A 1 90 ? -3.080 8.000 1.496 1.00 88.75 90 ALA A CA 1
ATOM 677 C C . ALA A 1 90 ? -3.972 7.428 0.380 1.00 88.75 90 ALA A C 1
ATOM 679 O O . ALA A 1 90 ? -3.582 7.437 -0.789 1.00 88.75 90 ALA A O 1
ATOM 680 N N . ILE A 1 91 ? -5.191 6.987 0.713 1.00 89.81 91 ILE A N 1
ATOM 681 C CA . ILE A 1 91 ? -6.162 6.456 -0.257 1.00 89.81 91 ILE A CA 1
ATOM 682 C C . ILE A 1 91 ? -6.589 7.540 -1.251 1.00 89.81 91 ILE A C 1
ATOM 684 O O . ILE A 1 91 ? -6.677 7.271 -2.450 1.00 89.81 91 ILE A O 1
ATOM 688 N N . LEU A 1 92 ? -6.854 8.761 -0.777 1.00 89.25 92 LEU A N 1
ATOM 689 C CA . LEU A 1 92 ? -7.221 9.888 -1.636 1.00 89.25 92 LEU A CA 1
ATOM 690 C C . LEU A 1 92 ? -6.087 10.229 -2.610 1.00 89.25 92 LEU A C 1
ATOM 692 O O . LEU A 1 92 ? -6.324 10.304 -3.817 1.00 89.25 92 LEU A O 1
ATOM 696 N N . ARG A 1 93 ? -4.847 10.329 -2.120 1.00 85.94 93 ARG A N 1
ATOM 697 C CA . ARG A 1 93 ? -3.670 10.573 -2.969 1.00 85.94 93 ARG A CA 1
ATOM 698 C C . ARG A 1 93 ? -3.468 9.475 -4.009 1.00 85.94 93 ARG A C 1
ATOM 700 O O . ARG A 1 93 ? -3.232 9.787 -5.172 1.00 85.94 93 ARG A O 1
ATOM 707 N N . ALA A 1 94 ? -3.615 8.208 -3.621 1.00 86.12 94 ALA A N 1
ATOM 708 C CA . ALA A 1 94 ? -3.500 7.073 -4.538 1.00 86.12 94 ALA A CA 1
ATOM 709 C C . ALA A 1 94 ? -4.584 7.079 -5.633 1.00 86.12 94 ALA A C 1
ATOM 711 O O . ALA A 1 94 ? -4.320 6.680 -6.762 1.00 86.12 94 ALA A O 1
ATOM 712 N N . LYS A 1 95 ? -5.784 7.593 -5.332 1.00 85.06 95 LYS A N 1
ATOM 713 C CA . LYS A 1 95 ? -6.860 7.812 -6.316 1.00 85.06 95 LYS A CA 1
ATOM 714 C C . LYS A 1 95 ? -6.650 9.047 -7.204 1.00 85.06 95 LYS A C 1
ATOM 716 O O . LYS A 1 95 ? -7.475 9.308 -8.072 1.00 85.06 95 LYS A O 1
ATOM 721 N N . GLY A 1 96 ? -5.575 9.806 -6.993 1.00 84.12 96 GLY A N 1
ATOM 722 C CA . GLY A 1 96 ? -5.254 11.005 -7.765 1.00 84.12 96 GLY A CA 1
ATOM 723 C C . GLY A 1 96 ? -5.805 12.308 -7.185 1.00 84.12 96 GLY A C 1
ATOM 724 O O . GLY A 1 96 ? -5.565 13.361 -7.771 1.00 84.12 96 GLY A O 1
ATOM 725 N N . TYR A 1 97 ? -6.478 12.281 -6.028 1.00 85.19 97 TYR A N 1
ATOM 726 C CA . TYR A 1 97 ? -6.851 13.510 -5.329 1.0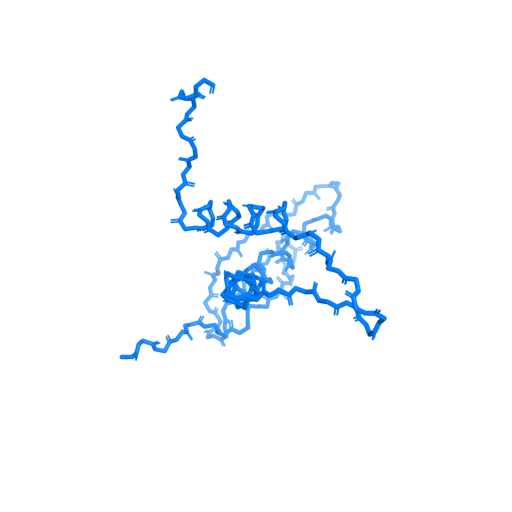0 85.19 97 TYR A CA 1
ATOM 727 C C . TYR A 1 97 ? -5.594 14.129 -4.722 1.00 85.19 97 TYR A C 1
ATOM 729 O O . TYR A 1 97 ? -4.985 13.583 -3.800 1.00 85.19 97 TYR A O 1
ATOM 737 N N . ARG A 1 98 ? -5.181 15.276 -5.251 1.00 74.25 98 ARG A N 1
ATOM 738 C CA . ARG A 1 98 ? -4.100 16.071 -4.672 1.00 74.25 98 ARG A CA 1
ATOM 739 C C . ARG A 1 98 ? -4.731 17.122 -3.771 1.00 74.25 98 ARG A C 1
ATOM 741 O O . ARG A 1 98 ? -5.737 17.710 -4.155 1.00 74.25 98 ARG A O 1
ATOM 748 N N . LYS A 1 99 ? -4.157 17.351 -2.584 1.00 64.50 99 LYS A N 1
ATOM 749 C CA . LYS A 1 99 ? -4.472 18.575 -1.837 1.00 64.50 99 LYS A CA 1
ATOM 750 C C . LYS A 1 99 ? -4.089 19.733 -2.757 1.00 64.50 99 LYS A C 1
ATOM 752 O O . LYS A 1 99 ? -2.970 19.732 -3.280 1.00 64.50 99 LYS A O 1
ATOM 757 N N . SER A 1 100 ? -5.031 20.629 -3.030 1.00 59.47 100 SER A N 1
ATOM 758 C CA . SER A 1 100 ? -4.726 21.879 -3.715 1.00 59.47 100 SER A CA 1
ATOM 759 C C . SER A 1 100 ? -3.571 22.553 -2.967 1.00 59.47 100 SER A C 1
ATOM 761 O O . SER A 1 100 ? -3.550 22.487 -1.737 1.00 59.47 100 SER A O 1
ATOM 763 N N . PRO A 1 101 ? -2.585 23.140 -3.665 1.00 59.62 101 PRO A N 1
ATOM 764 C CA . PRO A 1 101 ? -1.489 23.847 -3.003 1.00 59.62 101 PRO A CA 1
ATOM 765 C C . PRO A 1 101 ? -1.975 25.036 -2.157 1.00 59.62 101 PRO A C 1
ATOM 767 O O . PRO A 1 101 ? -1.240 25.481 -1.284 1.00 59.62 101 PRO A O 1
ATOM 770 N N . ASP A 1 102 ? -3.217 25.476 -2.366 1.00 50.03 102 ASP A N 1
ATOM 771 C CA . ASP A 1 102 ? -3.864 26.560 -1.641 1.00 50.03 102 ASP A CA 1
ATOM 772 C C . ASP A 1 102 ? -5.077 26.039 -0.857 1.00 50.03 102 ASP A C 1
ATOM 774 O O . ASP A 1 102 ? -6.197 26.019 -1.359 1.00 50.03 102 ASP A O 1
ATOM 778 N N . GLU A 1 103 ? -4.861 25.607 0.379 1.00 39.16 103 GLU A N 1
ATOM 779 C CA . GLU A 1 103 ? -5.834 25.799 1.458 1.00 39.16 103 GLU A CA 1
ATOM 780 C C . GLU A 1 103 ? -5.025 26.005 2.758 1.00 39.16 103 GLU A C 1
ATOM 782 O O . GLU A 1 103 ? -4.072 25.250 2.980 1.00 39.16 103 GLU A O 1
ATOM 787 N N . PRO A 1 104 ? -5.316 27.075 3.525 1.00 53.94 104 PRO A N 1
ATOM 788 C CA . PRO A 1 104 ? -4.453 27.631 4.576 1.00 53.94 104 PRO A CA 1
ATOM 789 C C . PRO A 1 104 ? -4.216 26.717 5.785 1.00 53.94 104 PRO A C 1
ATOM 791 O O . PRO A 1 104 ? -5.088 25.873 6.095 1.00 53.94 104 PRO A O 1
#